Protein AF-A0A554LB08-F1 (afdb_monomer_lite)

Secondary structure (DSSP, 8-state):
--EEEEEE-GGG--EEEEEETTT--EEEEEES-S-GGGTS-EEEE-GGG----TT--

Sequence (57 aa):
ENIELKPDLSHGMKRTEVLCKKCGAHLGHVFDDGPTDKGGKRYCINSVCLDLDKNGK

Foldseek 3Di:
DQWDWDWDCPPNDTWIWIAGPPPRDTFGTKDQCDDVVVVRIDDDGDCVVDDDDPVND

Radius of gyration: 12.81 Å; chains: 1; bounding box: 29×26×32 Å

Structure (mmCIF, N/CA/C/O backbone):
data_AF-A0A554LB08-F1
#
_entry.id   AF-A0A554LB08-F1
#
loop_
_atom_site.group_PDB
_atom_site.id
_atom_site.type_symbol
_atom_site.label_atom_id
_atom_site.label_alt_id
_atom_site.label_comp_id
_atom_site.label_asym_id
_atom_site.label_entity_id
_atom_site.label_seq_id
_atom_site.pdbx_PDB_ins_code
_atom_site.Cartn_x
_atom_site.Cartn_y
_atom_site.Cartn_z
_atom_site.occupancy
_atom_site.B_iso_or_equiv
_atom_s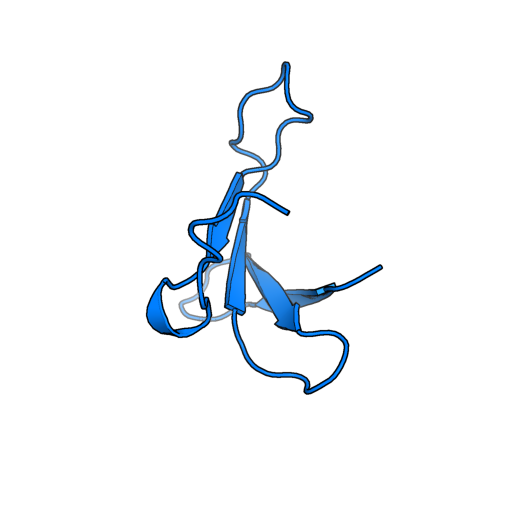ite.auth_seq_id
_atom_site.auth_comp_id
_atom_site.auth_asym_id
_atom_site.auth_atom_id
_atom_site.pdbx_PDB_model_num
ATOM 1 N N . GLU A 1 1 ? -0.499 -8.357 10.737 1.00 68.12 1 GLU A N 1
ATOM 2 C CA . GLU A 1 1 ? 0.079 -8.829 9.459 1.00 68.12 1 GLU A CA 1
ATOM 3 C C . GLU A 1 1 ? -1.040 -9.139 8.457 1.00 68.12 1 GLU A C 1
ATOM 5 O O . GLU A 1 1 ? -1.417 -10.293 8.306 1.00 68.12 1 GLU A O 1
ATOM 10 N N . ASN A 1 2 ? -1.619 -8.125 7.808 1.00 92.94 2 ASN A N 1
ATOM 11 C CA . ASN A 1 2 ? -2.851 -8.306 7.013 1.00 92.94 2 ASN A CA 1
ATOM 12 C C . ASN A 1 2 ? -2.634 -8.145 5.500 1.00 92.94 2 ASN A C 1
ATOM 14 O O . ASN A 1 2 ? -3.504 -8.495 4.704 1.00 92.94 2 ASN A O 1
ATOM 18 N N . ILE A 1 3 ? -1.467 -7.634 5.112 1.00 96.75 3 ILE A N 1
ATOM 19 C CA . ILE A 1 3 ? -1.095 -7.356 3.728 1.00 96.75 3 ILE A CA 1
ATOM 20 C C . ILE A 1 3 ? 0.218 -8.048 3.372 1.00 96.75 3 ILE A C 1
ATOM 22 O O . ILE A 1 3 ? 1.028 -8.350 4.252 1.00 96.75 3 ILE A O 1
ATOM 26 N N . GLU A 1 4 ? 0.409 -8.263 2.080 1.00 97.75 4 GLU A N 1
ATOM 27 C CA . GLU A 1 4 ? 1.663 -8.678 1.462 1.00 97.75 4 GLU A CA 1
ATOM 28 C C . GLU A 1 4 ? 2.121 -7.581 0.493 1.00 97.75 4 GLU A C 1
ATOM 30 O O . GLU A 1 4 ? 1.294 -6.932 -0.150 1.00 97.75 4 GLU A O 1
ATOM 35 N N . LEU A 1 5 ? 3.433 -7.340 0.431 1.00 97.62 5 LEU A N 1
ATOM 36 C CA . LEU A 1 5 ? 4.034 -6.326 -0.431 1.00 97.62 5 LEU A CA 1
ATOM 37 C C . LEU A 1 5 ? 4.823 -7.003 -1.544 1.00 97.62 5 LEU A C 1
ATOM 39 O O . LEU A 1 5 ? 5.680 -7.844 -1.267 1.00 97.62 5 LEU A O 1
ATOM 43 N N . LYS A 1 6 ? 4.568 -6.603 -2.790 1.00 97.62 6 LYS A N 1
ATOM 44 C CA . LYS A 1 6 ? 5.205 -7.200 -3.964 1.00 97.62 6 LYS A CA 1
ATOM 45 C C . LYS A 1 6 ? 5.773 -6.126 -4.898 1.00 97.62 6 LYS A C 1
ATOM 47 O O . LYS A 1 6 ? 5.109 -5.119 -5.128 1.00 97.62 6 LYS A O 1
ATOM 52 N N . PRO A 1 7 ? 6.980 -6.306 -5.461 1.00 97.19 7 PRO A N 1
ATOM 53 C CA . PRO A 1 7 ? 7.495 -5.396 -6.478 1.00 97.19 7 PRO A CA 1
ATOM 54 C C . PRO A 1 7 ? 6.611 -5.387 -7.732 1.00 97.19 7 PRO A C 1
ATOM 56 O O . PRO A 1 7 ? 6.282 -6.445 -8.267 1.00 97.19 7 PRO A O 1
ATOM 59 N N . ASP A 1 8 ? 6.292 -4.194 -8.228 1.00 96.56 8 ASP A N 1
ATOM 60 C CA . ASP A 1 8 ? 5.570 -3.959 -9.478 1.00 96.56 8 ASP A CA 1
ATOM 61 C C . ASP A 1 8 ? 6.428 -3.090 -10.408 1.00 96.56 8 ASP A C 1
ATOM 63 O O . ASP A 1 8 ? 6.789 -1.960 -10.067 1.00 96.56 8 ASP A O 1
ATOM 67 N N . LEU A 1 9 ? 6.770 -3.646 -11.575 1.00 95.81 9 LEU A N 1
ATOM 68 C CA . LEU A 1 9 ? 7.599 -3.010 -12.607 1.00 95.81 9 LEU A CA 1
ATOM 69 C C . LEU A 1 9 ? 6.784 -2.535 -13.824 1.00 95.81 9 LEU A C 1
ATOM 71 O O . LEU A 1 9 ? 7.339 -2.227 -14.883 1.00 95.81 9 LEU A O 1
ATOM 75 N N . SER A 1 10 ? 5.456 -2.520 -13.699 1.00 92.56 10 SER A N 1
ATOM 76 C CA . SER A 1 10 ? 4.548 -2.146 -14.780 1.00 92.56 10 SER A CA 1
ATOM 77 C C . SER A 1 10 ? 4.769 -0.704 -15.232 1.00 92.56 10 SER A C 1
ATOM 79 O O . SER A 1 10 ? 5.164 0.169 -14.456 1.00 92.56 10 SER A O 1
ATOM 81 N N . HIS A 1 11 ? 4.495 -0.446 -16.513 1.00 91.06 11 HIS A N 1
ATOM 82 C CA . HIS A 1 11 ? 4.636 0.877 -17.136 1.00 91.06 11 HIS A CA 1
ATOM 83 C C . HIS A 1 11 ? 6.049 1.487 -17.028 1.00 91.06 11 HIS A C 1
ATOM 85 O O . HIS A 1 11 ? 6.204 2.702 -17.121 1.00 91.06 11 HIS A O 1
ATOM 91 N N . GLY A 1 12 ? 7.082 0.663 -16.813 1.00 92.81 12 GLY A N 1
ATOM 92 C CA . GLY A 1 12 ? 8.460 1.132 -16.643 1.00 92.81 12 GLY A CA 1
ATOM 93 C C . GLY A 1 12 ? 8.717 1.853 -15.314 1.00 92.81 12 GLY A C 1
ATOM 94 O O . GLY A 1 12 ? 9.756 2.489 -15.157 1.00 92.81 12 GLY A O 1
ATOM 95 N N . MET A 1 13 ? 7.791 1.765 -14.355 1.00 92.25 13 MET A N 1
ATOM 96 C CA . MET A 1 13 ? 7.921 2.361 -13.025 1.00 92.25 13 MET A CA 1
ATOM 97 C C . MET A 1 13 ? 8.312 1.298 -11.997 1.00 92.25 13 MET A C 1
ATOM 99 O O . MET A 1 13 ? 7.911 0.151 -12.125 1.00 92.25 13 MET A O 1
ATOM 103 N N . LYS A 1 14 ? 9.046 1.677 -10.944 1.00 93.75 14 LYS A N 1
ATOM 104 C CA . LYS A 1 14 ? 9.277 0.815 -9.771 1.00 93.75 14 LYS A CA 1
ATOM 105 C C . LYS A 1 14 ? 8.294 1.194 -8.671 1.00 93.75 14 LYS A C 1
ATOM 107 O O . LYS A 1 14 ? 8.437 2.252 -8.063 1.00 93.75 14 LYS A O 1
ATOM 112 N N . ARG A 1 15 ? 7.300 0.344 -8.430 1.00 96.56 15 ARG A N 1
ATOM 113 C CA . ARG A 1 15 ? 6.296 0.516 -7.371 1.00 96.56 15 ARG A CA 1
ATOM 114 C C . ARG A 1 15 ? 6.247 -0.719 -6.481 1.00 96.56 15 ARG A C 1
ATOM 116 O O . ARG A 1 15 ? 6.778 -1.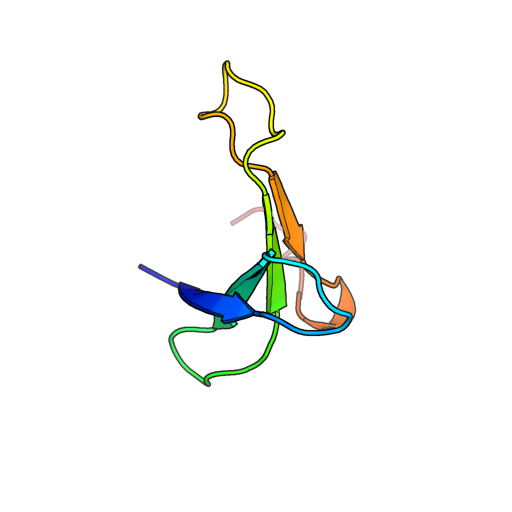772 -6.830 1.00 96.56 15 ARG A O 1
ATOM 123 N N . THR A 1 16 ? 5.572 -0.585 -5.348 1.00 98.06 16 THR A N 1
ATOM 124 C CA . THR A 1 16 ? 5.293 -1.702 -4.445 1.00 98.06 16 THR A CA 1
ATOM 125 C C . THR A 1 16 ? 3.787 -1.906 -4.386 1.00 98.06 16 THR A C 1
ATOM 127 O O . THR A 1 16 ? 3.055 -1.045 -3.900 1.00 98.06 16 THR A O 1
ATOM 130 N N . GLU A 1 17 ? 3.324 -3.023 -4.933 1.00 98.06 17 GLU A N 1
ATOM 131 C CA . GLU A 1 17 ? 1.937 -3.469 -4.886 1.00 98.06 17 GLU A CA 1
ATOM 132 C C . GLU A 1 17 ? 1.576 -3.946 -3.474 1.00 98.06 17 GLU A C 1
ATOM 134 O O . GLU A 1 17 ? 2.380 -4.589 -2.794 1.00 98.06 17 GLU A O 1
ATOM 139 N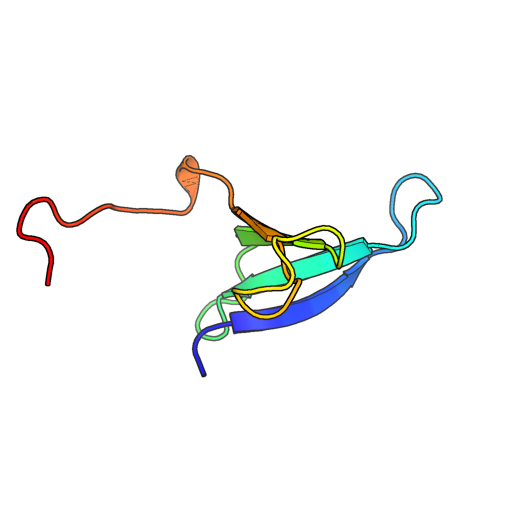 N . VAL A 1 18 ? 0.353 -3.629 -3.051 1.00 98.38 18 VAL A N 1
ATOM 140 C CA . VAL A 1 18 ? -0.244 -4.066 -1.789 1.00 98.38 18 VAL A CA 1
ATOM 141 C C . VAL A 1 18 ? -1.312 -5.109 -2.099 1.00 98.38 18 VAL A C 1
ATOM 143 O O . VAL A 1 18 ? -2.289 -4.824 -2.797 1.00 98.38 18 VAL A O 1
ATOM 146 N N . LEU A 1 19 ? -1.135 -6.309 -1.550 1.00 98.00 19 LEU A N 1
ATOM 147 C CA . LEU A 1 19 ? -2.019 -7.457 -1.733 1.00 98.00 19 LEU A CA 1
ATOM 148 C C . LEU A 1 19 ? -2.672 -7.850 -0.405 1.00 98.00 19 LEU A C 1
ATOM 150 O O . LEU A 1 19 ? -2.070 -7.724 0.665 1.00 98.00 19 LEU A O 1
ATOM 154 N N . CYS A 1 20 ? -3.894 -8.377 -0.460 1.00 97.06 20 CYS A N 1
ATOM 155 C CA . CYS A 1 20 ? -4.515 -9.004 0.703 1.00 97.06 20 CYS A CA 1
ATOM 156 C C . CYS A 1 20 ? -3.786 -10.312 1.036 1.00 97.06 20 CYS A C 1
ATOM 158 O O . CYS A 1 20 ? -3.826 -11.253 0.245 1.00 97.06 20 CYS A O 1
ATOM 160 N N . LYS A 1 21 ? -3.197 -10.420 2.236 1.00 97.06 21 LYS A N 1
ATOM 161 C CA . LYS A 1 21 ? -2.429 -11.615 2.645 1.00 97.06 21 LYS A CA 1
ATOM 162 C C . LYS A 1 21 ? -3.281 -12.894 2.676 1.00 97.06 21 LYS A C 1
ATOM 164 O O . LYS A 1 21 ? -2.753 -13.992 2.571 1.00 97.06 21 LYS A O 1
ATOM 169 N N . LYS A 1 22 ? -4.604 -12.768 2.840 1.00 96.12 22 LYS A N 1
ATOM 170 C CA . LYS A 1 22 ? -5.520 -13.913 2.967 1.00 96.12 22 LYS A CA 1
ATOM 171 C C . LYS A 1 22 ? -5.972 -14.489 1.623 1.00 96.12 22 LYS A C 1
ATOM 173 O O . LYS A 1 22 ? -6.121 -15.701 1.519 1.00 96.12 22 LYS A O 1
ATOM 178 N N . CYS A 1 23 ? -6.253 -13.644 0.631 1.00 95.81 23 CYS A N 1
ATOM 179 C CA . CYS A 1 23 ? -6.825 -14.082 -0.651 1.00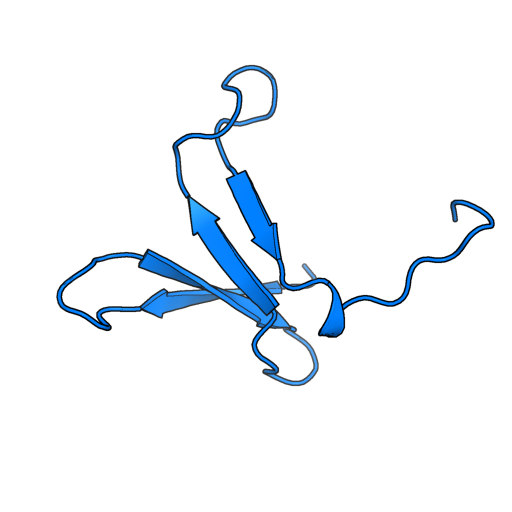 95.81 23 CYS A CA 1
ATOM 180 C C . CYS A 1 23 ? -5.980 -13.719 -1.879 1.00 95.81 23 CYS A C 1
ATOM 182 O O . CYS A 1 23 ? -6.344 -14.100 -2.986 1.00 95.81 23 CYS A O 1
ATOM 184 N N . GLY A 1 24 ? -4.888 -12.972 -1.708 1.00 95.69 24 GLY A N 1
ATOM 185 C CA . GLY A 1 24 ? -4.015 -12.534 -2.798 1.00 95.69 24 GLY A CA 1
ATOM 186 C C . GLY A 1 24 ? -4.610 -11.446 -3.697 1.00 95.69 24 GLY A C 1
ATOM 187 O O . GLY A 1 24 ? -3.985 -11.077 -4.686 1.00 95.69 24 GLY A O 1
ATOM 188 N N . ALA A 1 25 ? -5.800 -10.922 -3.385 1.00 96.81 25 ALA A N 1
ATOM 189 C CA . ALA A 1 25 ? -6.426 -9.874 -4.185 1.00 96.81 25 ALA A CA 1
ATOM 190 C C . ALA A 1 25 ? -5.613 -8.570 -4.153 1.00 96.81 25 ALA A C 1
ATOM 192 O O . ALA A 1 25 ? -5.096 -8.177 -3.101 1.00 96.81 25 ALA A O 1
ATOM 193 N N . HIS A 1 26 ? -5.558 -7.888 -5.298 1.00 97.62 26 HIS A N 1
ATOM 194 C CA . HIS A 1 26 ? -4.973 -6.557 -5.419 1.00 97.62 26 HIS A CA 1
AT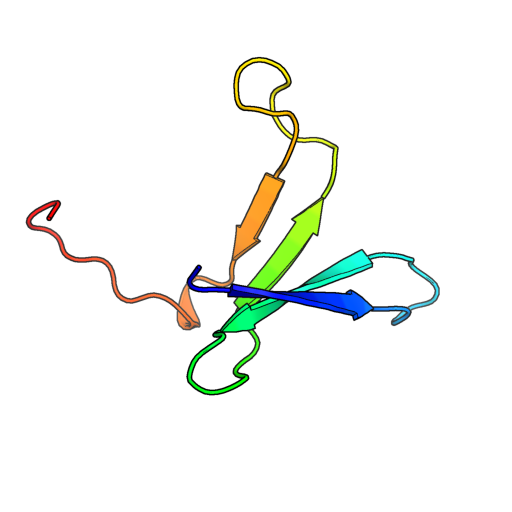OM 195 C C . HIS A 1 26 ? -5.758 -5.540 -4.589 1.00 97.62 26 HIS A C 1
ATOM 197 O O . HIS A 1 26 ? -6.980 -5.448 -4.712 1.00 97.62 26 HIS A O 1
ATOM 203 N N . LEU A 1 27 ? -5.047 -4.763 -3.770 1.00 98.06 27 LEU A N 1
ATOM 204 C CA . LEU A 1 27 ? -5.621 -3.665 -2.994 1.00 98.06 27 LEU A CA 1
ATOM 205 C C . LEU A 1 27 ? -5.185 -2.306 -3.551 1.00 98.06 27 LEU A C 1
ATOM 207 O O . LEU A 1 27 ? -6.005 -1.393 -3.644 1.00 98.06 27 LEU A O 1
ATOM 211 N N . GLY A 1 28 ? -3.914 -2.162 -3.930 1.00 97.88 28 GLY A N 1
ATOM 212 C CA . GLY A 1 28 ? -3.363 -0.905 -4.434 1.00 97.88 28 GLY A CA 1
ATOM 213 C C . GLY A 1 28 ? -1.838 -0.882 -4.408 1.00 97.88 28 GLY A C 1
ATOM 214 O O . GLY A 1 28 ? -1.190 -1.897 -4.664 1.00 97.88 28 GLY A O 1
ATOM 215 N N . HIS A 1 29 ? -1.262 0.267 -4.054 1.00 98.31 29 HIS A N 1
ATOM 216 C CA . HIS A 1 29 ? 0.189 0.473 -3.985 1.00 98.31 29 HIS A CA 1
ATOM 217 C C . HIS A 1 29 ? 0.597 1.248 -2.730 1.00 98.31 29 HIS A C 1
ATOM 219 O O . HIS A 1 29 ? -0.189 2.011 -2.165 1.00 98.31 29 HIS A O 1
ATOM 225 N N . VAL A 1 30 ? 1.848 1.067 -2.309 1.00 97.88 30 VAL A N 1
ATOM 226 C CA . VAL A 1 30 ? 2.484 1.845 -1.239 1.00 97.88 30 VAL A CA 1
ATOM 227 C C . VAL A 1 30 ? 3.676 2.632 -1.780 1.00 97.88 30 VAL A C 1
ATOM 229 O O . VAL A 1 30 ? 4.441 2.134 -2.610 1.00 97.88 30 VAL A O 1
ATOM 232 N N . PHE A 1 31 ? 3.818 3.862 -1.292 1.00 96.75 31 PHE A N 1
ATOM 233 C CA . PHE A 1 31 ? 4.864 4.810 -1.667 1.00 96.75 31 PHE A CA 1
ATOM 234 C C . PHE A 1 31 ? 5.564 5.381 -0.428 1.00 96.75 31 PHE A C 1
ATOM 236 O O . PHE A 1 31 ? 4.995 5.399 0.665 1.00 96.75 31 PHE A O 1
ATOM 243 N N . ASP A 1 32 ? 6.785 5.881 -0.615 1.00 96.06 32 ASP A N 1
ATOM 244 C CA . ASP A 1 32 ? 7.653 6.411 0.451 1.00 96.06 32 ASP A CA 1
ATOM 245 C C . ASP A 1 32 ? 7.556 7.940 0.602 1.00 96.06 32 ASP A C 1
ATOM 247 O O . ASP A 1 32 ? 8.403 8.575 1.222 1.00 96.06 32 ASP A O 1
ATOM 251 N N . ASP A 1 33 ? 6.517 8.533 0.015 1.00 96.69 33 ASP A N 1
ATOM 252 C CA . ASP A 1 33 ? 6.226 9.968 0.004 1.00 96.69 33 ASP A CA 1
ATOM 253 C C . ASP A 1 33 ? 5.107 10.350 0.992 1.00 96.69 33 ASP A C 1
ATOM 255 O O . ASP A 1 33 ? 4.427 11.364 0.828 1.00 96.69 33 ASP A O 1
ATOM 259 N N . GLY A 1 34 ? 4.881 9.514 2.009 1.00 96.69 34 GLY A N 1
ATOM 260 C CA . GLY A 1 34 ? 3.904 9.787 3.057 1.00 96.69 34 GLY A CA 1
ATOM 261 C C . GLY A 1 34 ? 4.401 10.807 4.090 1.0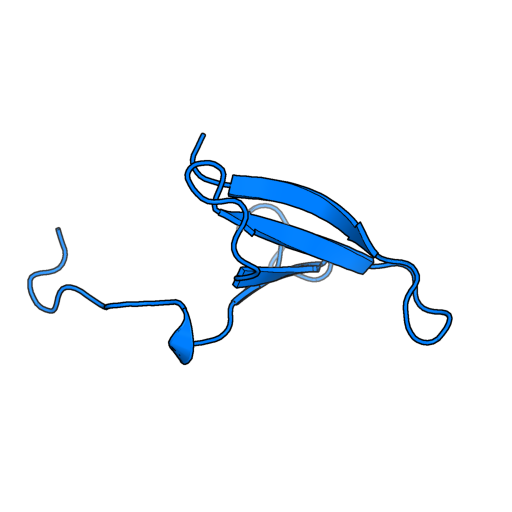0 96.69 34 GLY A C 1
ATOM 262 O O . GLY A 1 34 ? 5.590 11.126 4.137 1.00 96.69 34 GLY A O 1
ATOM 263 N N . PRO A 1 35 ? 3.514 11.293 4.977 1.00 97.25 35 PRO A N 1
ATOM 264 C CA . PRO A 1 35 ? 3.897 12.183 6.070 1.00 97.25 35 PRO A CA 1
ATOM 265 C C . PRO A 1 35 ? 4.959 11.540 6.971 1.00 97.25 35 PRO A C 1
ATOM 267 O O . PRO A 1 35 ? 4.774 10.430 7.482 1.00 97.25 35 PRO A O 1
ATOM 270 N N . THR A 1 36 ? 6.087 12.224 7.163 1.00 96.44 36 THR A N 1
ATOM 271 C CA . THR A 1 36 ? 7.243 11.693 7.903 1.00 96.44 36 THR A CA 1
ATOM 272 C C . THR A 1 36 ? 6.927 11.446 9.378 1.00 96.44 36 THR A C 1
ATOM 274 O O . THR A 1 36 ? 7.371 10.445 9.936 1.00 96.44 36 THR A O 1
ATOM 277 N N . ASP A 1 37 ? 6.077 12.277 9.985 1.00 97.31 37 ASP A N 1
ATOM 278 C CA . ASP A 1 37 ? 5.582 12.136 11.362 1.00 97.31 37 ASP A CA 1
ATOM 279 C C . ASP A 1 37 ? 4.669 10.910 11.567 1.00 97.31 37 ASP A C 1
ATOM 281 O O . ASP A 1 37 ? 4.430 10.495 12.701 1.00 97.31 37 ASP A O 1
ATOM 285 N N . LYS A 1 38 ? 4.175 10.306 10.476 1.00 96.12 38 LYS A N 1
ATOM 286 C CA . LYS A 1 38 ? 3.332 9.095 10.473 1.00 96.12 38 LYS A CA 1
ATOM 287 C C . LYS A 1 38 ? 4.061 7.845 9.969 1.00 96.12 38 LYS A C 1
ATOM 289 O O . LYS A 1 38 ? 3.421 6.835 9.692 1.00 96.12 38 LYS A O 1
ATOM 294 N N . GLY A 1 39 ? 5.389 7.900 9.842 1.00 96.38 39 GLY A N 1
ATOM 295 C CA . GLY A 1 39 ? 6.213 6.785 9.358 1.00 96.38 39 GLY A CA 1
ATOM 296 C C . GLY A 1 39 ? 6.560 6.844 7.867 1.00 96.38 39 GLY A C 1
ATOM 297 O O . GLY A 1 39 ? 7.158 5.902 7.351 1.00 96.38 39 GLY A O 1
ATOM 298 N N . GLY A 1 40 ? 6.208 7.928 7.167 1.00 96.75 40 GLY A N 1
ATOM 299 C CA . GLY A 1 40 ? 6.704 8.227 5.817 1.00 96.75 40 GLY A CA 1
ATOM 300 C C . GLY A 1 40 ? 6.129 7.366 4.690 1.00 96.75 40 GLY A C 1
ATOM 301 O O . GLY A 1 40 ? 6.573 7.480 3.553 1.00 96.75 40 GLY A O 1
ATOM 302 N N . LYS A 1 41 ? 5.149 6.498 4.968 1.00 97.25 41 LYS A N 1
ATOM 303 C CA . LYS A 1 41 ? 4.513 5.644 3.954 1.00 97.25 41 LYS A CA 1
ATOM 304 C C . LYS A 1 41 ? 3.127 6.159 3.587 1.00 97.25 41 LYS A C 1
ATOM 306 O O . LYS A 1 41 ? 2.336 6.509 4.462 1.00 97.25 41 LYS A O 1
ATOM 311 N N . ARG A 1 42 ? 2.805 6.142 2.295 1.00 97.75 42 ARG A N 1
ATOM 312 C CA . ARG A 1 42 ? 1.479 6.454 1.755 1.00 97.75 42 ARG A CA 1
ATOM 313 C C . ARG A 1 42 ? 0.882 5.210 1.110 1.00 97.75 42 ARG A C 1
ATOM 315 O O . ARG A 1 42 ? 1.378 4.740 0.091 1.00 97.75 42 ARG A O 1
ATOM 322 N N . TYR A 1 43 ? -0.188 4.689 1.705 1.00 97.31 43 TYR A N 1
ATOM 323 C CA . TYR A 1 43 ? -0.935 3.546 1.181 1.00 97.31 43 TYR A CA 1
ATOM 324 C C . TYR A 1 43 ? -2.103 4.047 0.330 1.00 97.31 43 TYR A C 1
ATOM 326 O O . TYR A 1 43 ? -3.090 4.561 0.852 1.00 97.31 43 TYR A O 1
ATOM 334 N N . CYS A 1 44 ? -1.983 3.907 -0.987 1.00 97.62 44 CYS A N 1
ATOM 335 C CA . CYS A 1 44 ? -3.038 4.233 -1.940 1.00 97.62 44 CYS A CA 1
ATOM 336 C C . CYS A 1 44 ? -3.824 2.960 -2.260 1.00 97.62 44 CYS A C 1
ATOM 338 O O . CYS A 1 44 ? -3.379 2.151 -3.072 1.00 97.62 44 CYS A O 1
ATOM 340 N N . ILE A 1 45 ? -4.974 2.785 -1.602 1.00 97.94 45 ILE A N 1
ATOM 341 C CA . ILE A 1 45 ? -5.831 1.598 -1.724 1.00 97.94 45 ILE A CA 1
ATOM 342 C C . ILE A 1 45 ? -7.101 1.945 -2.499 1.00 97.94 45 ILE A C 1
ATOM 344 O O . ILE A 1 45 ? -7.724 2.979 -2.257 1.00 97.94 45 ILE A O 1
ATOM 348 N N . ASN A 1 46 ? -7.488 1.074 -3.427 1.00 97.62 46 ASN A N 1
ATOM 349 C CA . ASN A 1 46 ? -8.699 1.250 -4.214 1.00 97.62 46 ASN A CA 1
ATOM 350 C C . ASN A 1 46 ? -9.937 1.083 -3.323 1.00 97.62 46 ASN A C 1
ATOM 352 O O . ASN A 1 46 ? -10.073 0.087 -2.614 1.00 97.62 46 ASN A O 1
ATOM 356 N N . SER A 1 47 ? -10.875 2.028 -3.396 1.00 96.44 47 SER A N 1
ATOM 357 C CA . SER A 1 47 ? -12.095 2.006 -2.576 1.00 96.44 47 SER A CA 1
ATOM 358 C C . SER A 1 47 ? -12.973 0.781 -2.835 1.00 96.44 47 SER A C 1
ATOM 360 O O . SER A 1 47 ? -13.588 0.275 -1.907 1.00 96.44 47 SER A O 1
ATOM 362 N N . VAL A 1 48 ? -12.985 0.258 -4.065 1.00 96.81 48 VAL A N 1
ATOM 363 C CA . VAL A 1 48 ? -13.737 -0.957 -4.431 1.00 96.81 48 VAL A CA 1
ATOM 364 C C . VAL A 1 48 ? -13.264 -2.210 -3.680 1.00 96.81 48 VAL A C 1
ATOM 366 O O . VAL A 1 48 ? -13.999 -3.187 -3.581 1.00 96.81 48 VAL A O 1
ATOM 369 N N . CYS A 1 49 ? -12.046 -2.186 -3.137 1.00 95.19 49 CYS A N 1
ATOM 370 C CA . CYS A 1 49 ? -11.477 -3.284 -2.360 1.00 95.19 49 CYS A CA 1
ATOM 371 C C . CYS A 1 49 ? -11.840 -3.210 -0.869 1.00 95.19 49 CYS A C 1
ATOM 373 O O . CYS A 1 49 ? -11.432 -4.088 -0.108 1.00 95.19 49 CYS A O 1
ATOM 375 N N . LEU A 1 50 ? -12.541 -2.157 -0.437 1.00 93.69 50 LEU A N 1
ATOM 376 C CA . LEU A 1 50 ? -12.813 -1.867 0.964 1.00 93.69 50 LEU A CA 1
ATOM 377 C C . LEU A 1 50 ? -14.315 -1.861 1.234 1.00 93.69 50 LEU A C 1
ATOM 379 O O . LEU A 1 50 ? -15.098 -1.293 0.476 1.00 93.69 50 LEU A O 1
ATOM 383 N N . ASP A 1 51 ? -14.684 -2.432 2.373 1.00 92.69 51 ASP A N 1
ATOM 384 C CA . ASP A 1 51 ? -15.968 -2.195 3.019 1.00 92.69 51 ASP A CA 1
ATOM 385 C C . ASP A 1 51 ? -15.693 -1.482 4.346 1.00 92.69 51 ASP A C 1
ATOM 387 O O . ASP A 1 51 ? -14.837 -1.915 5.123 1.00 92.69 51 ASP A O 1
ATOM 391 N N . LEU A 1 52 ? -16.345 -0.342 4.567 1.00 91.38 52 LEU A N 1
ATOM 392 C CA . LEU A 1 52 ? -16.085 0.518 5.720 1.00 91.38 52 LEU A CA 1
ATOM 393 C C . LEU A 1 52 ? -17.174 0.310 6.767 1.00 91.38 52 LEU A C 1
ATOM 395 O O . LEU A 1 52 ? -18.325 0.704 6.563 1.00 91.38 52 LEU A O 1
ATOM 399 N N . ASP A 1 53 ? -16.792 -0.243 7.920 1.00 91.44 53 ASP A N 1
ATOM 400 C CA . ASP A 1 53 ? -17.697 -0.329 9.062 1.00 91.44 53 ASP A CA 1
ATOM 401 C C . ASP A 1 53 ? -17.965 1.075 9.620 1.00 91.44 53 ASP A C 1
ATOM 403 O O . ASP A 1 53 ? -17.092 1.747 10.175 1.00 91.44 53 ASP A O 1
ATOM 407 N N . LYS A 1 54 ? -19.217 1.517 9.487 1.00 87.94 54 LYS A N 1
ATOM 408 C CA . LYS A 1 54 ? -19.684 2.825 9.966 1.00 87.94 54 LYS A CA 1
ATOM 409 C C . LYS A 1 54 ? -19.669 2.943 11.488 1.00 87.94 54 LYS A C 1
ATOM 411 O O . LYS A 1 54 ? -19.782 4.053 12.001 1.00 87.94 54 LYS A O 1
ATOM 416 N N . ASN A 1 55 ? -19.531 1.827 12.201 1.00 89.94 55 ASN A N 1
ATOM 417 C CA . ASN A 1 55 ? -19.493 1.805 13.658 1.00 89.94 55 ASN A CA 1
ATOM 418 C C . ASN A 1 55 ? -18.077 1.985 14.230 1.00 89.94 55 ASN A C 1
ATOM 420 O O . ASN A 1 55 ? -17.931 2.014 15.450 1.00 89.94 55 ASN A O 1
ATOM 424 N N . GLY A 1 56 ? -17.051 2.126 13.379 1.00 64.44 56 GLY A N 1
ATOM 425 C CA . GLY A 1 56 ? -15.695 2.492 13.798 1.00 64.44 56 GLY A CA 1
ATOM 426 C C . GLY A 1 56 ? -15.003 1.471 14.703 1.00 64.44 56 GLY A C 1
ATOM 427 O O . GLY A 1 56 ? -14.185 1.868 15.532 1.00 64.44 56 GLY A O 1
ATOM 428 N N . LYS A 1 57 ? -15.355 0.187 14.582 1.00 56.97 57 LYS A N 1
ATOM 429 C CA . LYS A 1 57 ? -14.595 -0.893 15.217 1.00 56.97 57 LYS A CA 1
ATOM 430 C C . LYS A 1 57 ? -13.299 -1.190 14.474 1.00 56.97 57 LYS A C 1
ATOM 432 O O . LYS A 1 57 ? -13.305 -1.140 13.226 1.00 56.97 57 LYS A O 1
#

pLDDT: mean 94.19, std 7.75, range [56.97, 98.38]